Protein AF-A0A438I2G0-F1 (afdb_monomer)

Solvent-accessible surface area (backbone atoms only — not comparable to full-atom values): 6816 Å² t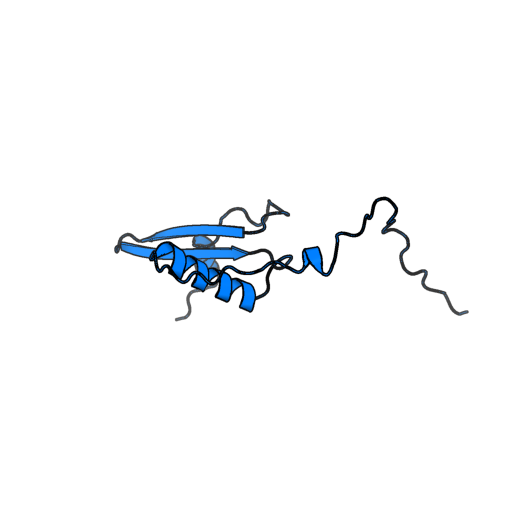otal; per-residue (Å²): 136,80,84,59,79,72,71,57,54,81,48,43,60,91,68,62,90,85,41,97,78,63,60,68,46,76,28,84,44,76,45,97,88,71,50,75,50,77,26,78,48,66,32,70,92,83,40,53,75,67,54,54,52,51,48,54,53,40,50,51,39,54,74,70,67,47,86,82,66,72,72,84,78,82,55,57,58,79,78,52,60,87,76,87,58,94,82,67,66,88,79,76,62,83,78,81,78,81,82,127

Secondary structure (DSSP, 8-state):
-PPPGGGTGGGS-TTSSS-TT-SEEEEEEE-TTS-EEEEEEE-TTT--HHHHHHHHHHHHHHHTT-S-------THHHHSPPP--TT--TT---------

Mean predicted aligned error: 14.85 Å

Organism: Vitis vinifera (NCBI:txid29760)

Radius of gyration: 20.83 Å; Cα contacts (8 Å, |Δi|>4): 68; chains: 1; bounding box: 66×34×50 Å

Sequence (100 aa):
MQPGPMQLRQFFPYALDDIVDIILAIQVNIFKCGGIAIGVCISHKVAHALSVVMFANGWAIVACRDTDVLCPRFGLAKLFPPINLSGFNPSTGITKEKIN

InterPro 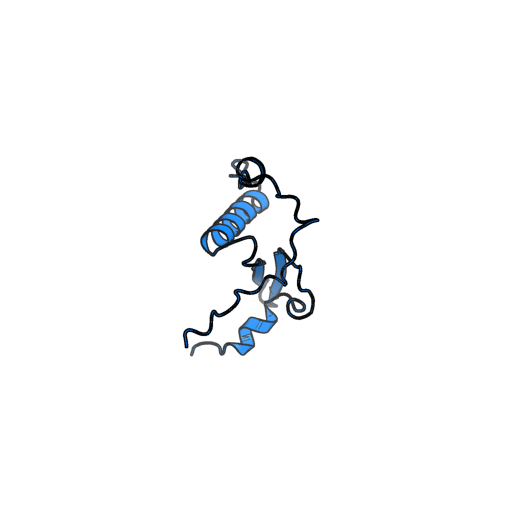domains:
  IPR023213 Chloramphenicol acetyltransferase-like domain superfamily [G3DSA:3.30.559.10] (2-86)

Foldseek 3Di:
DDPDPVVCCVQEDVPPVPDVDDQKDWDWDADPVRDIDIHIDGDPVVDDPVRVVLVVVLVVCVVVVPPPRPDDDPCVCVVPPDDDCPPPDPPPDPPPDPDD

Nearest PDB structures (foldseek):
  5ezv-assembly2_D  TM=3.447E-01  e=2.868E+00  Homo sapiens
  2wbl-assembly1_B  TM=4.077E-01  e=9.508E+00  Arabidopsis thaliana
  2wbl-assembly1_A  TM=2.563E-01  e=7.786E+00  Arabidopsis thaliana

Structure (mmCIF, N/CA/C/O backbone):
data_AF-A0A438I2G0-F1
#
_entry.id   AF-A0A438I2G0-F1
#
loop_
_atom_site.group_PDB
_atom_site.id
_atom_site.type_symbol
_atom_site.lab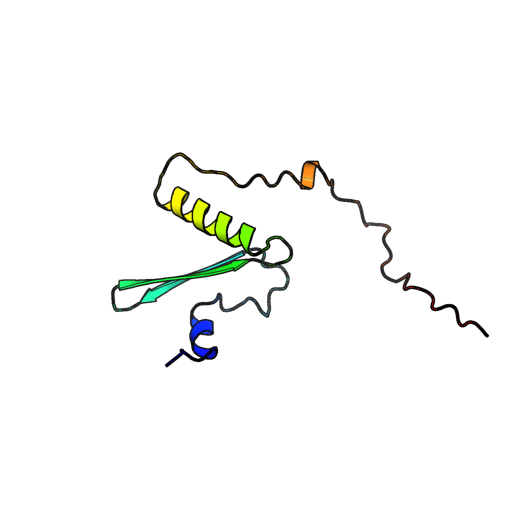el_atom_id
_atom_site.label_alt_id
_atom_site.label_comp_id
_atom_site.label_asym_id
_atom_site.label_entity_id
_atom_site.label_seq_id
_atom_site.pdbx_PDB_ins_code
_atom_site.Cartn_x
_atom_site.Cartn_y
_atom_site.Cartn_z
_atom_site.occupancy
_atom_site.B_iso_or_equiv
_atom_site.auth_seq_id
_atom_site.auth_comp_id
_atom_site.auth_asym_id
_atom_site.auth_atom_id
_atom_site.pdbx_PDB_model_num
ATOM 1 N N . MET A 1 1 ? 5.583 4.069 23.551 1.00 39.62 1 MET A N 1
ATOM 2 C CA . MET A 1 1 ? 5.623 2.639 23.171 1.00 39.62 1 MET A CA 1
ATOM 3 C C . MET A 1 1 ? 5.509 2.549 21.658 1.00 39.62 1 MET A C 1
ATOM 5 O O . MET A 1 1 ? 4.471 2.918 21.130 1.00 39.62 1 MET A O 1
ATOM 9 N N . GLN A 1 2 ? 6.573 2.141 20.962 1.00 45.34 2 GLN A N 1
ATOM 10 C CA . GLN A 1 2 ? 6.491 1.807 19.535 1.00 45.34 2 GLN A CA 1
ATOM 11 C C . GLN A 1 2 ? 5.888 0.403 19.390 1.00 45.34 2 GLN A C 1
ATOM 13 O O . GLN A 1 2 ? 6.318 -0.500 20.112 1.00 45.34 2 GLN A O 1
ATOM 18 N N . PRO A 1 3 ? 4.916 0.189 18.492 1.00 55.41 3 PRO A N 1
ATOM 19 C CA . PRO A 1 3 ? 4.444 -1.153 18.189 1.00 55.41 3 PRO A CA 1
ATOM 20 C C . PRO A 1 3 ? 5.588 -1.968 17.573 1.00 55.41 3 PRO A C 1
ATOM 22 O O . PRO A 1 3 ? 6.304 -1.492 16.693 1.00 55.41 3 PRO A O 1
ATOM 25 N N . GLY A 1 4 ? 5.787 -3.191 18.071 1.00 61.81 4 GLY A N 1
ATOM 26 C CA . GLY A 1 4 ? 6.826 -4.087 17.570 1.00 61.81 4 GLY A CA 1
ATOM 27 C C . GLY A 1 4 ? 6.580 -4.482 16.104 1.00 61.81 4 GLY A C 1
ATOM 28 O O . GLY A 1 4 ? 5.424 -4.584 15.686 1.00 61.81 4 GLY A O 1
ATOM 29 N N . PRO A 1 5 ? 7.638 -4.766 15.322 1.00 61.88 5 PRO A N 1
ATOM 30 C CA . PRO A 1 5 ? 7.557 -5.010 13.874 1.00 61.88 5 PRO A CA 1
ATOM 31 C C . PRO A 1 5 ? 6.633 -6.176 13.483 1.00 61.88 5 PRO A C 1
ATOM 33 O O . PRO A 1 5 ? 6.131 -6.235 12.363 1.00 61.88 5 PRO A O 1
ATOM 36 N N . MET A 1 6 ? 6.351 -7.088 14.415 1.00 58.97 6 MET A N 1
ATOM 37 C CA . MET A 1 6 ? 5.457 -8.226 14.202 1.00 58.97 6 MET A CA 1
ATOM 38 C C . MET A 1 6 ? 3.983 -7.818 14.045 1.00 58.97 6 MET A C 1
ATOM 40 O O . MET A 1 6 ? 3.241 -8.497 13.342 1.00 58.97 6 MET A O 1
ATOM 44 N N . GLN A 1 7 ? 3.561 -6.688 14.624 1.00 63.75 7 GLN A N 1
ATOM 45 C CA . GLN A 1 7 ? 2.174 -6.222 14.518 1.00 63.75 7 GLN A CA 1
ATOM 46 C C . GLN A 1 7 ? 1.826 -5.639 13.147 1.00 63.75 7 GLN A C 1
ATOM 48 O O . GLN A 1 7 ? 0.650 -5.549 12.810 1.00 63.75 7 GLN A O 1
ATOM 53 N N . LEU A 1 8 ? 2.820 -5.251 12.344 1.00 65.75 8 LEU A N 1
ATOM 54 C CA . LEU A 1 8 ? 2.573 -4.692 11.015 1.00 65.75 8 LEU A CA 1
ATOM 55 C C . LEU A 1 8 ? 2.280 -5.788 9.978 1.00 65.75 8 LEU A C 1
ATOM 57 O O . LEU A 1 8 ? 1.569 -5.538 9.010 1.00 65.75 8 LEU A O 1
ATOM 61 N N . ARG A 1 9 ? 2.756 -7.021 10.212 1.00 67.94 9 ARG A N 1
ATOM 62 C CA . ARG A 1 9 ? 2.567 -8.157 9.291 1.00 67.94 9 ARG A CA 1
ATOM 63 C C . ARG A 1 9 ? 1.109 -8.469 8.991 1.00 67.94 9 ARG A C 1
ATOM 65 O O . ARG A 1 9 ? 0.803 -8.833 7.867 1.00 67.94 9 ARG A O 1
ATOM 72 N N . GLN A 1 10 ? 0.216 -8.279 9.958 1.00 74.81 10 GLN A N 1
ATOM 73 C CA . GLN A 1 10 ? -1.214 -8.537 9.764 1.00 74.81 10 GLN A CA 1
ATOM 74 C C . GLN A 1 10 ? -1.856 -7.629 8.704 1.00 74.81 10 GLN A C 1
ATOM 76 O O . GLN A 1 10 ? -2.922 -7.951 8.190 1.00 74.81 10 GLN A O 1
ATOM 81 N N . PHE A 1 11 ? -1.219 -6.498 8.385 1.00 73.88 11 PHE A N 1
ATOM 82 C CA . PHE A 1 11 ? -1.720 -5.524 7.421 1.00 73.88 11 PHE A CA 1
ATOM 83 C C . PHE A 1 11 ? -1.092 -5.668 6.033 1.00 73.88 11 PHE A C 1
ATOM 85 O O . PHE A 1 11 ? -1.512 -4.960 5.118 1.00 73.88 11 PHE A O 1
ATOM 92 N N . PHE A 1 12 ? -0.110 -6.559 5.867 1.00 73.56 12 PHE A N 1
ATOM 93 C CA . PHE A 1 12 ? 0.500 -6.838 4.574 1.00 73.56 12 PHE A CA 1
ATOM 94 C C . PHE A 1 12 ? -0.171 -8.032 3.891 1.00 73.56 12 PHE A C 1
ATOM 96 O O . PHE A 1 12 ? -0.510 -8.995 4.583 1.00 73.56 12 PHE A O 1
ATOM 103 N N . PRO A 1 13 ? -0.286 -8.007 2.547 1.00 72.44 13 PRO A N 1
ATOM 104 C CA . PRO A 1 13 ? -0.748 -9.144 1.762 1.00 72.44 13 PRO A CA 1
ATOM 105 C C . PRO A 1 13 ? 0.006 -10.416 2.162 1.00 72.44 13 PRO A C 1
ATOM 107 O O . PRO A 1 13 ? 1.228 -10.484 2.054 1.00 72.44 13 PRO A O 1
ATOM 110 N N . TYR A 1 14 ? -0.737 -11.415 2.635 1.00 59.78 14 TYR A N 1
ATOM 111 C CA . TYR A 1 14 ? -0.211 -12.616 3.297 1.00 59.78 14 TYR A CA 1
ATOM 112 C C . TYR A 1 14 ? 0.736 -13.478 2.433 1.00 59.78 14 TYR A C 1
ATOM 114 O O . TYR A 1 14 ? 1.487 -14.278 2.976 1.00 59.78 14 TYR A O 1
ATOM 122 N N . ALA A 1 15 ? 0.737 -13.321 1.106 1.00 59.62 15 ALA A N 1
ATOM 123 C CA . ALA A 1 15 ? 1.378 -14.257 0.176 1.00 59.62 15 ALA A CA 1
ATOM 124 C C . ALA A 1 15 ? 2.418 -13.601 -0.752 1.00 59.62 15 ALA A C 1
ATOM 126 O O . ALA A 1 15 ? 2.376 -13.795 -1.964 1.00 59.62 15 ALA A O 1
ATOM 127 N N . LEU A 1 16 ? 3.337 -12.796 -0.211 1.00 61.00 16 LEU A N 1
ATOM 128 C CA . LEU A 1 16 ? 4.441 -12.242 -1.013 1.00 61.00 16 LEU A CA 1
ATOM 129 C C . LEU A 1 16 ? 5.689 -13.134 -1.038 1.00 61.00 16 LEU A C 1
ATOM 131 O O . LEU A 1 16 ? 6.465 -13.036 -1.983 1.00 61.00 16 LEU A O 1
ATOM 135 N N . ASP A 1 17 ? 5.868 -14.003 -0.040 1.00 58.78 17 ASP A N 1
ATOM 136 C CA . ASP A 1 17 ? 7.068 -14.844 0.072 1.00 58.78 17 ASP A CA 1
ATOM 137 C C . ASP A 1 17 ? 7.060 -16.032 -0.917 1.00 58.78 17 ASP A C 1
ATOM 139 O O . ASP A 1 17 ? 8.122 -16.444 -1.379 1.00 58.78 17 ASP A O 1
ATOM 143 N N . ASP A 1 18 ? 5.879 -16.524 -1.318 1.00 58.53 18 ASP A N 1
ATOM 144 C CA . ASP A 1 18 ? 5.733 -17.686 -2.216 1.00 58.53 18 ASP A CA 1
ATOM 145 C C . ASP A 1 18 ? 5.502 -17.319 -3.696 1.00 58.53 18 ASP A C 1
ATOM 147 O O . ASP A 1 18 ? 5.461 -18.199 -4.559 1.00 58.53 18 ASP A O 1
ATOM 151 N N . ILE A 1 19 ? 5.345 -16.029 -4.029 1.00 59.25 19 ILE A N 1
ATOM 152 C CA . ILE A 1 19 ? 5.003 -15.586 -5.390 1.00 59.25 19 ILE A CA 1
ATOM 153 C C . ILE A 1 19 ? 6.031 -14.561 -5.881 1.00 59.25 19 ILE A C 1
ATOM 155 O O . ILE A 1 19 ? 5.915 -13.355 -5.672 1.00 59.25 19 ILE A O 1
ATOM 159 N N . VAL A 1 20 ? 7.038 -15.067 -6.593 1.00 60.44 20 VAL A N 1
ATOM 160 C CA . VAL A 1 20 ? 8.250 -14.339 -7.024 1.00 60.44 20 VAL A CA 1
ATOM 161 C C . VAL A 1 20 ? 7.974 -13.200 -8.035 1.00 60.44 20 VAL A C 1
ATOM 163 O O . VAL A 1 20 ? 8.840 -12.349 -8.283 1.00 60.44 20 VAL A O 1
ATOM 166 N N . ASP A 1 21 ? 6.750 -13.140 -8.574 1.00 73.12 21 ASP A N 1
ATOM 167 C CA . ASP A 1 21 ? 6.358 -12.262 -9.687 1.00 73.12 21 ASP A CA 1
ATOM 168 C C . ASP A 1 21 ? 5.156 -11.342 -9.404 1.00 73.12 21 ASP A C 1
ATOM 170 O O . ASP A 1 21 ? 4.585 -10.754 -10.326 1.00 73.12 21 ASP A O 1
ATOM 174 N N . ILE A 1 22 ? 4.775 -11.136 -8.139 1.00 79.75 22 ILE A N 1
ATOM 175 C CA . ILE A 1 22 ? 3.762 -10.117 -7.814 1.00 79.75 22 ILE A CA 1
ATOM 176 C C . ILE A 1 22 ? 4.348 -8.718 -8.011 1.00 79.75 22 ILE A C 1
ATOM 178 O O . ILE A 1 22 ? 5.283 -8.304 -7.327 1.00 79.75 22 ILE A O 1
ATOM 182 N N . ILE A 1 23 ? 3.752 -7.959 -8.931 1.00 85.31 23 ILE A N 1
ATOM 183 C CA . ILE A 1 23 ? 4.117 -6.563 -9.201 1.00 85.31 23 ILE A CA 1
ATOM 184 C C . ILE A 1 23 ? 3.473 -5.613 -8.178 1.00 85.31 23 ILE A C 1
ATOM 186 O O . ILE A 1 23 ? 4.130 -4.683 -7.712 1.00 85.31 23 ILE A O 1
ATOM 190 N N . LEU A 1 24 ? 2.210 -5.854 -7.816 1.00 87.06 24 LEU A N 1
ATOM 191 C CA . LEU A 1 24 ? 1.418 -5.053 -6.880 1.00 87.06 24 LEU A CA 1
ATOM 192 C C . LEU A 1 24 ? 0.453 -5.967 -6.111 1.00 87.06 24 LEU A C 1
ATOM 194 O O . LEU A 1 24 ? -0.255 -6.765 -6.720 1.00 87.06 24 LEU A O 1
ATOM 198 N N . ALA A 1 25 ? 0.377 -5.797 -4.795 1.00 87.88 25 ALA A N 1
ATOM 199 C CA . ALA A 1 25 ? -0.640 -6.390 -3.937 1.00 87.88 25 ALA A CA 1
ATOM 200 C C . ALA A 1 25 ? -1.223 -5.334 -2.989 1.00 87.88 25 ALA A C 1
ATOM 202 O O . ALA A 1 25 ? -0.503 -4.476 -2.473 1.00 87.88 25 ALA A O 1
ATOM 203 N N . ILE A 1 26 ? -2.536 -5.405 -2.768 1.00 90.38 26 ILE A N 1
ATOM 204 C CA . ILE A 1 26 ? -3.296 -4.466 -1.938 1.00 90.38 26 ILE A CA 1
ATOM 205 C C . ILE A 1 26 ? -4.102 -5.268 -0.918 1.00 90.38 26 ILE A C 1
ATOM 207 O O . ILE A 1 26 ? -4.760 -6.242 -1.280 1.00 90.38 26 ILE A O 1
ATOM 211 N N . GLN A 1 27 ? -4.086 -4.840 0.341 1.00 90.62 27 GLN A N 1
ATOM 212 C CA . GLN A 1 27 ? -4.922 -5.398 1.400 1.00 90.62 27 GLN A CA 1
ATOM 213 C C . GLN A 1 27 ? -5.710 -4.291 2.092 1.00 90.62 27 GLN A C 1
ATOM 215 O O . GLN A 1 27 ? -5.135 -3.309 2.556 1.00 90.62 27 GLN A O 1
ATOM 220 N N . VAL A 1 28 ? -7.026 -4.468 2.201 1.00 91.62 28 VAL A N 1
ATOM 221 C CA . VAL A 1 28 ? -7.914 -3.550 2.924 1.00 91.62 28 VAL A CA 1
ATOM 222 C C . VAL A 1 28 ? -8.313 -4.195 4.245 1.00 91.62 28 VAL A C 1
ATOM 224 O O . VAL A 1 28 ? -8.889 -5.279 4.263 1.00 91.62 28 VAL A O 1
ATOM 227 N N . ASN A 1 29 ? -8.011 -3.524 5.351 1.00 89.75 29 ASN A N 1
ATOM 228 C CA . ASN A 1 29 ? -8.299 -3.989 6.702 1.00 89.75 29 ASN A CA 1
ATOM 229 C C . ASN A 1 29 ? -9.291 -3.032 7.356 1.00 89.75 29 ASN A C 1
ATOM 231 O O . ASN A 1 29 ? -8.979 -1.858 7.545 1.00 89.75 29 ASN A O 1
ATOM 235 N N . ILE A 1 30 ? -10.474 -3.533 7.704 1.00 92.81 30 ILE A N 1
ATOM 236 C CA . ILE A 1 30 ? -11.532 -2.752 8.351 1.00 92.81 30 ILE A CA 1
ATOM 237 C C . ILE A 1 30 ? -11.573 -3.142 9.827 1.00 92.81 30 ILE A C 1
ATOM 239 O O . ILE A 1 30 ? -11.768 -4.308 10.173 1.00 92.81 30 ILE A O 1
ATOM 243 N N . PHE A 1 31 ? -11.374 -2.171 10.709 1.00 89.44 31 PHE A N 1
ATOM 244 C CA . PHE A 1 31 ? -11.394 -2.384 12.150 1.00 89.44 31 PHE A CA 1
ATOM 245 C C . PHE A 1 31 ? -12.820 -2.326 12.695 1.00 89.44 31 PHE A C 1
ATOM 247 O O . PHE A 1 31 ? -13.686 -1.644 12.155 1.00 89.44 31 PHE A O 1
ATOM 254 N N . LYS A 1 32 ? -13.055 -2.973 13.843 1.00 91.06 32 LYS A N 1
ATOM 255 C CA . LYS A 1 32 ? -14.361 -2.945 14.531 1.00 91.06 32 LYS A CA 1
ATOM 256 C C . LYS A 1 32 ? -14.833 -1.530 14.895 1.00 91.06 32 LYS A C 1
ATOM 258 O O . LYS A 1 32 ? -16.029 -1.308 15.011 1.00 91.06 32 LYS A O 1
ATOM 263 N N . CYS A 1 33 ? -13.909 -0.581 15.061 1.00 92.44 33 CYS A N 1
ATOM 264 C CA . CYS A 1 33 ? -14.220 0.833 15.284 1.00 92.44 33 CYS A CA 1
ATOM 265 C C . CYS A 1 33 ? -14.608 1.599 14.003 1.00 92.44 33 CYS A C 1
ATOM 267 O O . CYS A 1 33 ? -14.825 2.803 14.066 1.00 92.44 33 CYS A O 1
ATOM 269 N N . GLY A 1 34 ? -14.647 0.935 12.845 1.00 92.00 34 GLY A N 1
ATOM 270 C CA . GLY A 1 34 ? -14.923 1.546 11.544 1.00 92.00 34 GLY A CA 1
ATOM 271 C C . GLY A 1 34 ? -13.703 2.167 10.857 1.00 92.00 34 GLY A C 1
ATOM 272 O O . GLY A 1 34 ? -13.807 2.575 9.705 1.00 92.00 34 GLY A O 1
ATOM 273 N N . GLY A 1 35 ? -12.541 2.219 11.518 1.00 91.69 35 GLY A N 1
ATOM 274 C CA . GLY A 1 35 ? -11.292 2.647 10.882 1.00 91.69 35 GLY A CA 1
ATOM 275 C C . GLY A 1 35 ? -10.861 1.698 9.758 1.00 91.69 35 GLY A C 1
ATOM 276 O O . GLY A 1 35 ? -11.173 0.507 9.795 1.00 91.69 35 GLY A O 1
ATOM 277 N N . ILE A 1 36 ? -10.100 2.208 8.787 1.00 92.44 36 ILE A N 1
ATOM 278 C CA . ILE A 1 36 ? -9.581 1.423 7.657 1.00 92.44 36 ILE A CA 1
ATOM 279 C C . ILE A 1 36 ? -8.061 1.588 7.580 1.00 92.44 36 ILE A C 1
ATOM 281 O O . ILE A 1 36 ? -7.556 2.708 7.609 1.00 92.44 36 ILE A O 1
ATOM 285 N N . ALA A 1 37 ? -7.335 0.477 7.453 1.00 91.69 37 ALA A N 1
ATOM 286 C CA . ALA A 1 37 ? -5.921 0.455 7.091 1.00 91.69 37 ALA A CA 1
ATOM 287 C C . ALA A 1 37 ? -5.739 -0.244 5.744 1.00 91.69 37 ALA A C 1
ATOM 289 O O . ALA A 1 37 ? -6.216 -1.362 5.541 1.00 91.69 37 ALA A O 1
ATOM 290 N N . ILE A 1 38 ? -5.015 0.404 4.835 1.00 91.12 38 ILE A N 1
ATOM 291 C CA . ILE A 1 38 ? -4.728 -0.133 3.507 1.00 91.12 38 ILE A CA 1
ATOM 292 C C . ILE A 1 38 ? -3.235 -0.445 3.426 1.00 91.12 38 ILE A C 1
ATOM 294 O O . ILE A 1 38 ? -2.403 0.453 3.531 1.00 91.12 38 ILE A O 1
ATOM 298 N N . GLY A 1 39 ? -2.902 -1.721 3.256 1.00 90.88 39 GLY A N 1
ATOM 299 C CA . GLY A 1 39 ? -1.547 -2.183 2.979 1.00 90.88 39 GLY A CA 1
ATOM 300 C C . GLY A 1 39 ? -1.299 -2.220 1.476 1.00 90.88 39 GLY A C 1
ATOM 301 O O . GLY A 1 39 ? -2.096 -2.796 0.736 1.00 90.88 39 GLY A O 1
ATOM 302 N N . VAL A 1 40 ? -0.198 -1.620 1.026 1.00 88.19 40 VAL A N 1
ATOM 303 C CA . VAL A 1 40 ? 0.222 -1.612 -0.381 1.00 88.19 40 VAL A CA 1
ATOM 304 C C . VAL A 1 40 ? 1.634 -2.173 -0.473 1.00 88.19 40 VAL A C 1
ATOM 306 O O . VAL A 1 40 ? 2.554 -1.660 0.163 1.00 88.19 40 VAL A O 1
ATOM 309 N N . CYS A 1 41 ? 1.807 -3.208 -1.2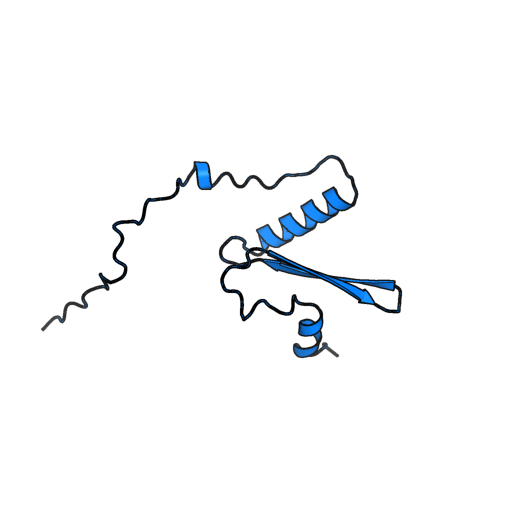87 1.00 87.12 41 CYS A N 1
ATOM 310 C CA . CYS A 1 41 ? 3.101 -3.810 -1.575 1.00 87.12 41 CYS A CA 1
ATOM 311 C C . CYS A 1 41 ? 3.357 -3.758 -3.073 1.00 87.12 41 CYS A C 1
ATOM 313 O O . CYS A 1 41 ? 2.587 -4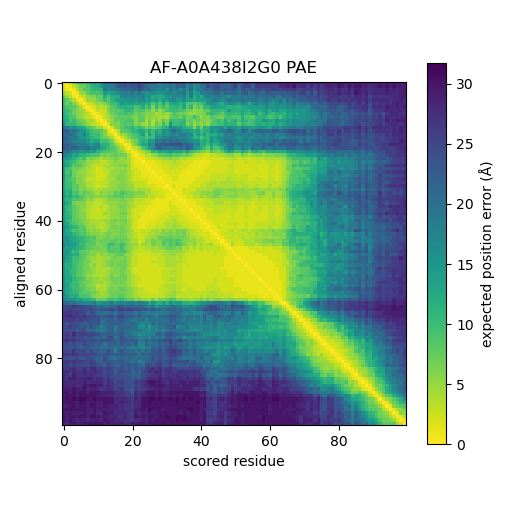.314 -3.851 1.00 87.12 41 CYS A O 1
ATOM 315 N N . ILE A 1 42 ? 4.436 -3.089 -3.475 1.00 87.00 42 ILE A N 1
ATOM 316 C CA . ILE A 1 42 ? 4.837 -2.958 -4.876 1.00 87.00 42 ILE A CA 1
ATOM 317 C C . ILE A 1 42 ? 6.254 -3.499 -5.018 1.00 87.00 42 ILE A C 1
ATOM 319 O O . ILE A 1 42 ? 7.128 -3.192 -4.205 1.00 87.00 42 ILE A O 1
ATOM 323 N N . SER A 1 43 ? 6.482 -4.302 -6.054 1.00 85.38 43 SER A N 1
ATOM 324 C CA . SER A 1 43 ? 7.801 -4.847 -6.344 1.00 85.38 43 SER A CA 1
ATOM 325 C C . SER A 1 43 ? 8.796 -3.733 -6.656 1.00 85.38 43 SER A C 1
ATOM 327 O O . SER A 1 43 ? 8.586 -2.922 -7.563 1.00 85.38 43 SER A O 1
ATOM 329 N N . HIS A 1 44 ? 9.943 -3.757 -5.975 1.00 80.62 44 HIS A N 1
ATOM 330 C CA . HIS A 1 44 ? 11.032 -2.819 -6.249 1.00 80.62 44 HIS A CA 1
ATOM 331 C C . HIS A 1 44 ? 11.622 -2.996 -7.668 1.00 80.62 44 HIS A C 1
ATOM 333 O O . HIS A 1 44 ? 12.336 -2.124 -8.161 1.00 80.62 44 HIS A O 1
ATOM 339 N N . LYS A 1 45 ? 11.296 -4.103 -8.363 1.00 82.88 45 LYS A N 1
ATOM 340 C CA . LYS A 1 45 ? 11.645 -4.319 -9.778 1.00 82.88 45 LYS A CA 1
ATOM 341 C C . LYS A 1 45 ? 11.046 -3.239 -10.693 1.00 82.88 45 LYS A C 1
ATOM 343 O O . LYS A 1 45 ? 11.641 -2.929 -11.718 1.00 82.88 45 LYS A O 1
ATOM 348 N N . VAL A 1 46 ? 9.879 -2.683 -10.341 1.00 80.62 46 VAL A N 1
ATOM 349 C CA . VAL A 1 46 ? 9.122 -1.753 -11.203 1.00 80.62 46 VAL A CA 1
ATOM 350 C C . VAL A 1 46 ? 8.919 -0.362 -10.603 1.00 80.62 46 VAL A C 1
ATOM 352 O O . VAL A 1 46 ? 8.501 0.552 -11.310 1.00 80.62 46 VAL A O 1
ATOM 355 N N . ALA A 1 47 ? 9.179 -0.190 -9.307 1.00 81.81 47 ALA A N 1
ATOM 356 C CA . ALA A 1 47 ? 8.872 1.036 -8.584 1.00 81.81 47 ALA A CA 1
ATOM 357 C C . ALA A 1 47 ? 9.889 1.303 -7.476 1.00 81.81 47 ALA A C 1
ATOM 359 O O . ALA A 1 47 ? 10.353 0.394 -6.798 1.00 81.81 47 ALA A O 1
ATOM 360 N N . HIS A 1 48 ? 10.189 2.575 -7.256 1.00 85.56 48 HIS A N 1
ATOM 361 C CA . HIS A 1 48 ? 10.926 3.070 -6.093 1.00 85.56 48 HIS A CA 1
ATOM 362 C C . HIS A 1 48 ? 9.976 3.882 -5.198 1.00 85.56 48 HIS A C 1
ATOM 364 O O . HIS A 1 48 ? 8.812 4.089 -5.546 1.00 85.56 48 HIS A O 1
ATOM 370 N N . ALA A 1 49 ? 10.450 4.356 -4.042 1.00 85.50 49 ALA A N 1
ATOM 371 C CA . ALA A 1 49 ? 9.611 5.025 -3.040 1.00 85.50 49 ALA A CA 1
ATOM 372 C C . ALA A 1 49 ? 8.741 6.162 -3.616 1.00 85.50 49 ALA A C 1
ATOM 374 O O . ALA A 1 49 ? 7.549 6.232 -3.324 1.00 85.50 49 ALA A O 1
ATOM 375 N N . LEU A 1 50 ? 9.300 7.005 -4.493 1.00 87.25 50 LEU A N 1
ATOM 376 C CA . LEU A 1 50 ? 8.540 8.080 -5.140 1.00 87.25 50 LEU A CA 1
ATOM 377 C C . LEU A 1 50 ? 7.408 7.542 -6.030 1.00 87.25 50 LEU A C 1
ATOM 379 O O . LEU A 1 50 ? 6.298 8.065 -5.986 1.00 87.25 50 LEU A O 1
ATOM 383 N N . SER A 1 51 ? 7.654 6.475 -6.796 1.00 88.38 51 SER A N 1
ATOM 384 C CA . SER A 1 51 ? 6.631 5.832 -7.630 1.00 88.38 51 SER A CA 1
ATOM 385 C C . SER A 1 51 ? 5.477 5.285 -6.786 1.00 88.38 51 SER A C 1
ATOM 387 O O . SER A 1 51 ? 4.322 5.402 -7.186 1.00 88.38 51 SER A O 1
ATOM 389 N N . VAL A 1 52 ? 5.775 4.732 -5.603 1.00 89.06 52 VAL A N 1
ATOM 390 C CA . VAL A 1 52 ? 4.763 4.244 -4.650 1.00 89.06 52 VAL A CA 1
ATOM 391 C C . VAL A 1 52 ? 3.903 5.398 -4.124 1.00 89.06 52 VAL A C 1
ATOM 393 O O . VAL A 1 52 ? 2.680 5.280 -4.090 1.00 89.06 52 VAL A O 1
ATOM 396 N N . VAL A 1 53 ? 4.515 6.536 -3.776 1.00 89.50 53 VAL A N 1
ATOM 397 C CA . VAL A 1 53 ? 3.786 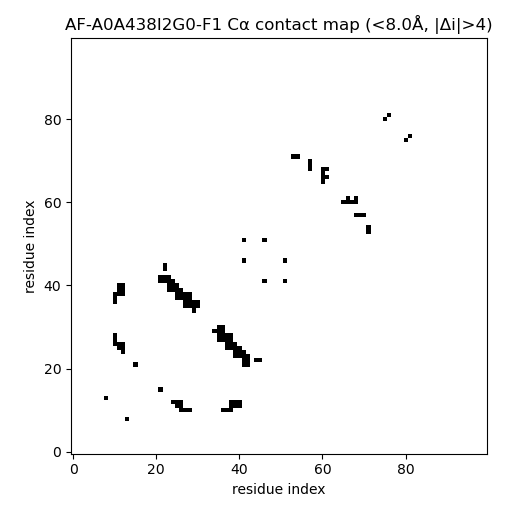7.741 -3.333 1.00 89.50 53 VAL A CA 1
ATOM 398 C C . VAL A 1 53 ? 2.899 8.295 -4.449 1.00 89.50 53 VAL A C 1
ATOM 400 O O . VAL A 1 53 ? 1.728 8.590 -4.220 1.00 89.50 53 VAL A O 1
ATOM 403 N N . MET A 1 54 ? 3.422 8.394 -5.674 1.00 90.19 54 MET A N 1
ATOM 404 C CA . MET A 1 54 ? 2.643 8.848 -6.830 1.00 90.19 54 MET A CA 1
ATOM 405 C C . MET A 1 54 ? 1.467 7.916 -7.129 1.00 90.19 54 MET A C 1
ATOM 407 O O . MET A 1 54 ? 0.371 8.395 -7.411 1.00 90.19 54 MET A O 1
ATOM 411 N N . PHE A 1 55 ? 1.675 6.601 -7.030 1.00 89.62 55 PHE A N 1
ATOM 412 C CA . PHE A 1 55 ? 0.608 5.615 -7.168 1.0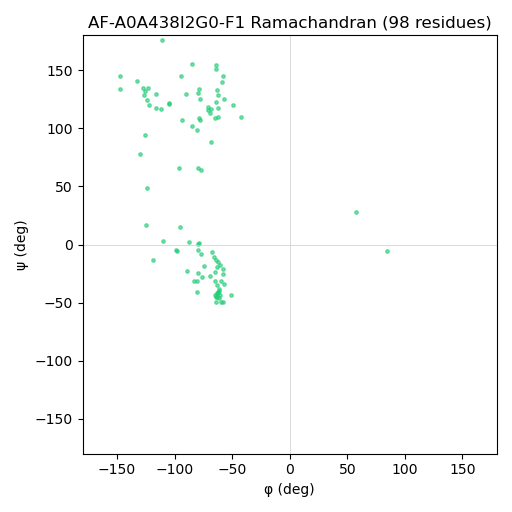0 89.62 55 PHE A CA 1
ATOM 413 C C . PHE A 1 55 ? -0.488 5.825 -6.118 1.00 89.62 55 PHE A C 1
ATOM 415 O O . PHE A 1 55 ? -1.657 5.902 -6.484 1.00 89.62 55 PHE A O 1
ATOM 422 N N . ALA A 1 56 ? -0.128 5.971 -4.839 1.00 91.12 56 ALA A N 1
ATOM 423 C CA . ALA A 1 56 ? -1.098 6.182 -3.765 1.00 91.12 56 ALA A CA 1
ATOM 424 C C . ALA A 1 56 ? -1.914 7.472 -3.962 1.00 91.12 56 ALA A C 1
ATOM 426 O O . ALA A 1 56 ? -3.137 7.448 -3.829 1.00 91.12 56 ALA A O 1
ATOM 427 N N . ASN A 1 57 ? -1.260 8.572 -4.350 1.00 89.19 57 ASN A N 1
ATOM 428 C CA . ASN A 1 57 ? -1.936 9.840 -4.635 1.00 89.19 57 ASN A CA 1
ATOM 429 C C . ASN A 1 57 ? -2.888 9.727 -5.831 1.00 89.19 57 ASN A C 1
ATOM 431 O O . ASN A 1 57 ? -4.051 10.108 -5.729 1.00 89.19 57 ASN A O 1
ATOM 435 N N . GLY A 1 58 ? -2.419 9.171 -6.952 1.00 88.31 58 GLY A N 1
ATOM 436 C CA . GLY A 1 58 ? -3.252 8.973 -8.138 1.00 88.31 58 GLY A CA 1
ATOM 437 C C . GLY A 1 58 ? -4.436 8.048 -7.860 1.00 88.31 58 GLY A C 1
ATOM 438 O O . GLY A 1 58 ? -5.556 8.327 -8.282 1.00 88.31 58 GLY A O 1
ATOM 439 N N . TRP A 1 59 ? -4.216 6.981 -7.090 1.00 90.88 59 TRP A N 1
ATOM 440 C CA . TRP A 1 59 ? -5.275 6.066 -6.681 1.00 90.88 59 TRP A CA 1
ATOM 441 C C . TRP A 1 59 ? -6.333 6.758 -5.815 1.00 90.88 59 TRP A C 1
ATOM 443 O O . TRP A 1 59 ? -7.523 6.562 -6.057 1.00 90.88 59 TRP A O 1
ATOM 453 N N . ALA A 1 60 ? -5.925 7.611 -4.871 1.00 88.94 60 ALA A N 1
ATOM 454 C CA . ALA A 1 60 ? -6.846 8.394 -4.050 1.00 88.94 60 ALA A CA 1
ATOM 455 C C . ALA A 1 60 ? -7.689 9.375 -4.885 1.00 88.94 60 ALA A C 1
ATOM 457 O O . ALA A 1 60 ? -8.903 9.427 -4.713 1.00 88.94 60 ALA A O 1
ATOM 458 N N . ILE A 1 61 ? -7.071 10.097 -5.827 1.00 86.50 61 ILE A N 1
ATOM 459 C CA . ILE A 1 61 ? -7.759 11.020 -6.752 1.00 86.50 61 ILE A CA 1
ATOM 460 C C . ILE A 1 61 ? -8.835 10.272 -7.555 1.00 86.50 61 ILE A C 1
ATOM 462 O O . ILE A 1 61 ? -10.002 10.671 -7.562 1.00 86.50 61 ILE A O 1
ATOM 466 N N . VAL A 1 62 ? -8.469 9.132 -8.155 1.00 86.62 62 VAL A N 1
ATOM 467 C CA . VAL A 1 62 ? -9.397 8.280 -8.919 1.00 86.62 62 VAL A CA 1
ATOM 468 C C . VAL A 1 62 ? -10.529 7.755 -8.034 1.00 86.62 62 VAL A C 1
ATOM 470 O O . VAL A 1 62 ? -11.695 7.803 -8.430 1.00 86.62 62 VAL A O 1
ATOM 473 N N . ALA A 1 63 ? -10.211 7.261 -6.834 1.00 87.00 63 ALA A N 1
ATOM 474 C CA . ALA A 1 63 ? -11.198 6.728 -5.897 1.00 87.00 63 ALA A CA 1
ATOM 475 C C . ALA A 1 63 ? -12.201 7.801 -5.440 1.00 87.00 63 ALA A C 1
ATOM 477 O O . ALA A 1 63 ? -13.387 7.507 -5.281 1.00 87.00 63 ALA A O 1
ATOM 478 N N . CYS A 1 64 ? -11.746 9.046 -5.298 1.00 84.75 64 CYS A N 1
ATOM 479 C CA . CYS A 1 64 ? -12.572 10.200 -4.951 1.00 84.75 64 CYS A CA 1
ATOM 480 C C . CYS A 1 64 ? -13.369 10.782 -6.135 1.00 84.75 64 CYS A C 1
ATOM 482 O O . CYS A 1 64 ? -14.122 11.731 -5.929 1.00 84.75 64 CYS A O 1
ATOM 484 N N . ARG A 1 65 ? -13.261 10.208 -7.346 1.00 71.69 65 ARG A N 1
ATOM 485 C CA . ARG A 1 65 ? -13.885 10.701 -8.594 1.00 71.69 65 ARG A CA 1
ATOM 486 C C . ARG A 1 65 ? -13.487 12.130 -8.972 1.00 71.69 65 ARG A C 1
ATOM 488 O O . ARG A 1 65 ? -14.252 12.820 -9.644 1.00 71.69 65 ARG A O 1
ATOM 495 N N . ASP A 1 66 ? -12.302 12.558 -8.566 1.00 64.12 66 ASP A N 1
ATOM 496 C CA . ASP A 1 66 ? -11.770 13.838 -9.006 1.00 64.12 66 ASP A CA 1
ATOM 497 C C . ASP A 1 66 ? -11.224 13.673 -10.437 1.00 64.12 66 ASP A C 1
ATOM 499 O O . ASP A 1 66 ? -10.488 12.729 -10.737 1.00 64.12 66 ASP A O 1
ATOM 503 N N . THR A 1 67 ? -11.691 14.508 -11.368 1.00 61.88 67 THR A N 1
ATOM 504 C CA . THR A 1 67 ? -11.541 14.280 -12.820 1.00 61.88 67 THR A CA 1
ATOM 505 C C . THR A 1 67 ? -10.145 14.589 -13.355 1.00 61.88 67 THR A C 1
ATOM 507 O O . THR A 1 67 ? -9.860 14.275 -14.510 1.00 61.88 67 THR A O 1
ATOM 510 N N . ASP A 1 68 ? -9.267 15.170 -12.536 1.00 61.97 68 ASP A N 1
ATOM 511 C CA . ASP A 1 68 ? -7.910 15.555 -12.932 1.00 61.97 68 ASP A CA 1
ATOM 512 C C . ASP A 1 68 ? -6.889 14.467 -12.550 1.00 61.97 68 ASP A C 1
ATOM 514 O O . ASP A 1 68 ? -6.043 14.601 -11.663 1.00 61.97 68 ASP A O 1
ATOM 518 N N . VAL A 1 69 ? -7.021 13.304 -13.192 1.00 58.12 69 VAL A N 1
ATOM 519 C CA . VAL A 1 69 ? -6.148 12.152 -12.941 1.00 58.12 69 VAL A CA 1
ATOM 520 C C . VAL A 1 69 ? -4.807 12.364 -13.648 1.00 58.12 69 VAL A C 1
ATOM 522 O O . VAL A 1 69 ? -4.691 12.197 -14.864 1.00 58.12 69 VAL A O 1
ATOM 525 N N . LEU A 1 70 ? -3.751 12.645 -12.881 1.00 62.88 70 LEU A N 1
ATOM 526 C CA . LEU A 1 70 ? -2.373 12.531 -13.363 1.00 62.88 70 LEU A CA 1
ATOM 527 C C . LEU A 1 70 ? -2.031 11.050 -13.590 1.00 62.88 70 LEU A C 1
ATOM 529 O O . LEU A 1 70 ? -1.531 10.359 -12.704 1.00 62.88 70 LEU A O 1
ATOM 533 N N . CYS A 1 71 ? -2.312 10.546 -14.792 1.00 60.56 71 CYS A N 1
ATOM 534 C CA . CYS A 1 71 ? -1.938 9.191 -15.185 1.00 60.56 71 CYS A CA 1
ATOM 535 C C . CYS A 1 71 ? -0.405 9.043 -15.214 1.00 60.56 71 CYS A C 1
ATOM 537 O O . CYS A 1 71 ? 0.259 9.751 -15.983 1.00 60.56 71 CYS A O 1
ATOM 539 N N . PRO A 1 72 ? 0.182 8.101 -14.451 1.00 61.53 72 PRO A N 1
ATOM 540 C CA . PRO A 1 72 ? 1.604 7.813 -14.558 1.00 61.53 72 PRO A CA 1
ATOM 541 C C . PRO A 1 72 ? 1.917 7.307 -15.972 1.00 61.53 72 PRO A C 1
ATOM 543 O O . PRO A 1 72 ? 1.412 6.278 -16.424 1.00 61.53 72 PRO A O 1
ATOM 546 N N . ARG A 1 73 ? 2.745 8.056 -16.705 1.00 64.25 73 ARG A N 1
ATOM 547 C CA . ARG A 1 73 ? 3.188 7.684 -18.052 1.00 64.25 73 ARG A CA 1
ATOM 548 C C . ARG A 1 73 ? 4.395 6.756 -17.972 1.00 64.25 73 ARG A C 1
ATOM 550 O O . ARG A 1 73 ? 5.529 7.207 -17.836 1.00 64.25 73 ARG A O 1
ATOM 557 N N . PHE A 1 74 ? 4.166 5.463 -18.164 1.00 62.53 74 PHE A N 1
ATOM 558 C CA . PHE A 1 74 ? 5.228 4.470 -18.343 1.00 62.53 74 PHE A CA 1
ATOM 559 C C . PHE A 1 74 ? 5.762 4.495 -19.787 1.00 62.53 74 PHE A C 1
ATOM 561 O O . PHE A 1 74 ? 5.581 3.563 -20.564 1.00 62.53 74 PHE A O 1
ATOM 568 N N . GLY A 1 75 ? 6.404 5.600 -20.178 1.00 67.12 75 GLY A N 1
ATOM 569 C CA . GLY A 1 75 ? 6.979 5.783 -21.520 1.00 67.12 75 GLY A CA 1
ATOM 570 C C . GLY A 1 75 ? 8.334 5.098 -21.727 1.00 67.12 75 GLY A C 1
ATOM 571 O O . GLY A 1 75 ? 8.866 5.115 -22.835 1.00 67.12 75 GLY A O 1
ATOM 572 N N . LEU A 1 76 ? 8.902 4.496 -20.680 1.00 67.31 76 LEU A N 1
ATOM 573 C CA . LEU A 1 76 ? 10.251 3.936 -20.724 1.00 67.31 76 LEU A CA 1
ATOM 574 C C . LEU A 1 76 ? 10.377 2.770 -21.702 1.00 67.31 76 LEU A C 1
ATOM 576 O O . LEU A 1 76 ? 11.404 2.676 -22.345 1.00 67.31 76 LEU A O 1
ATOM 580 N N . ALA A 1 77 ? 9.335 1.965 -21.921 1.00 68.75 77 ALA A N 1
ATOM 581 C CA . ALA A 1 77 ? 9.370 0.908 -22.938 1.00 68.75 77 ALA A CA 1
ATOM 582 C C . ALA A 1 77 ? 9.487 1.452 -24.378 1.00 68.75 77 ALA A C 1
ATOM 584 O O . ALA A 1 77 ? 9.964 0.755 -25.269 1.00 68.75 77 ALA A O 1
ATOM 585 N N . LYS A 1 78 ? 9.071 2.707 -24.615 1.00 71.25 78 LYS A N 1
ATOM 586 C CA . LYS A 1 78 ? 9.257 3.396 -25.902 1.00 71.25 78 LYS A CA 1
ATOM 587 C C . LYS A 1 78 ? 10.672 3.967 -26.050 1.00 71.25 78 LYS A C 1
ATOM 589 O O . LYS A 1 78 ? 11.172 4.055 -27.164 1.00 71.25 78 LYS A O 1
ATOM 594 N N . LEU A 1 79 ? 11.292 4.367 -24.939 1.00 76.25 79 LEU A N 1
ATOM 595 C CA . LEU A 1 79 ? 12.664 4.893 -24.887 1.00 76.25 79 LEU A CA 1
ATOM 596 C C . LEU A 1 79 ? 13.717 3.773 -24.837 1.00 76.25 79 LEU A C 1
ATOM 598 O O . LEU A 1 79 ? 14.809 3.925 -25.370 1.00 76.25 79 LEU A O 1
ATOM 602 N N . PHE A 1 80 ? 13.363 2.650 -24.224 1.00 76.06 80 PHE A N 1
ATOM 603 C CA . PHE A 1 80 ? 14.182 1.469 -23.997 1.00 76.06 80 PHE A CA 1
ATOM 604 C C . PHE A 1 80 ? 13.389 0.243 -24.466 1.00 76.06 80 PHE A C 1
ATOM 606 O O . PHE A 1 80 ? 12.762 -0.439 -23.647 1.00 76.06 80 PHE A O 1
ATOM 613 N N . PRO A 1 81 ? 13.333 -0.008 -25.787 1.00 76.38 81 PRO A N 1
ATOM 614 C CA . PRO A 1 81 ? 12.639 -1.170 -26.316 1.00 76.38 81 PRO A CA 1
ATOM 615 C C . PRO A 1 81 ? 13.220 -2.463 -25.718 1.00 76.38 81 PRO A C 1
ATOM 617 O O . PRO A 1 81 ? 14.430 -2.536 -25.482 1.00 76.38 81 PRO A O 1
ATOM 620 N N . PRO A 1 82 ? 12.386 -3.490 -25.469 1.00 71.38 82 PRO A N 1
ATOM 621 C CA . PRO A 1 82 ? 12.853 -4.762 -24.934 1.00 71.38 82 PRO A CA 1
ATOM 622 C C . PRO A 1 82 ? 13.929 -5.363 -25.841 1.00 71.38 82 PRO A C 1
ATOM 624 O O . PRO A 1 82 ? 13.706 -5.555 -27.037 1.00 71.38 82 PRO A O 1
ATOM 627 N N . ILE A 1 83 ? 15.094 -5.669 -25.275 1.00 76.00 83 ILE A N 1
ATOM 628 C CA . ILE A 1 83 ? 16.159 -6.363 -25.998 1.00 76.00 83 ILE A CA 1
ATOM 629 C C . ILE A 1 83 ? 15.811 -7.850 -26.026 1.00 76.00 83 ILE A C 1
ATOM 631 O O . ILE A 1 83 ? 15.496 -8.446 -24.996 1.00 76.00 83 ILE A O 1
ATOM 635 N N . ASN A 1 84 ? 15.864 -8.458 -27.211 1.00 75.88 84 ASN A N 1
ATOM 636 C CA . ASN A 1 84 ? 15.699 -9.897 -27.347 1.00 75.88 84 ASN A CA 1
ATOM 637 C C . ASN A 1 84 ? 16.920 -10.607 -26.731 1.00 75.88 84 ASN A C 1
ATOM 639 O O . ASN A 1 84 ? 18.038 -10.476 -27.225 1.00 75.88 84 ASN A O 1
ATOM 643 N N . LEU A 1 85 ? 16.699 -11.339 -25.637 1.00 74.75 85 LEU A N 1
ATOM 644 C CA . LEU A 1 85 ? 17.739 -12.062 -24.901 1.00 74.75 85 LEU A CA 1
ATOM 645 C C . LEU A 1 85 ? 17.854 -13.541 -25.311 1.00 74.75 85 LEU A C 1
ATOM 647 O O . LEU A 1 85 ? 18.490 -14.310 -24.598 1.00 74.75 85 LEU A O 1
ATOM 651 N N . SER A 1 86 ? 17.285 -13.973 -26.445 1.00 73.81 86 SER A N 1
ATOM 652 C CA . SER A 1 86 ? 17.291 -15.393 -26.845 1.00 73.81 86 SER A CA 1
ATOM 653 C C . SER A 1 86 ? 18.692 -15.972 -27.088 1.00 73.81 86 SER A C 1
ATOM 655 O O . SER A 1 86 ? 18.839 -17.187 -27.158 1.00 73.81 86 SER A O 1
ATOM 657 N N . GLY A 1 87 ? 19.713 -15.119 -27.226 1.00 66.00 87 GLY A N 1
ATOM 658 C CA . GLY A 1 87 ? 21.126 -15.502 -27.317 1.00 66.00 87 GLY A CA 1
ATOM 659 C C . GLY A 1 87 ? 21.969 -15.132 -26.091 1.00 66.00 87 GLY A C 1
ATOM 660 O O . GLY A 1 87 ? 23.182 -15.329 -26.116 1.00 66.00 87 GLY A O 1
ATOM 661 N N . PHE A 1 88 ? 21.372 -14.569 -25.033 1.00 66.62 88 PHE A N 1
ATOM 662 C CA . PHE A 1 88 ? 22.111 -14.171 -23.836 1.00 66.62 88 PHE A CA 1
ATOM 663 C C . PHE A 1 88 ? 22.388 -15.398 -22.967 1.00 66.62 88 PHE A C 1
ATOM 665 O O . PHE A 1 88 ? 21.483 -15.960 -22.353 1.00 66.62 88 PHE A O 1
ATOM 672 N N . ASN A 1 89 ? 23.652 -15.818 -22.920 1.00 70.38 89 ASN A N 1
ATOM 673 C CA . ASN A 1 89 ? 24.100 -16.884 -22.041 1.00 70.38 89 ASN A CA 1
ATOM 674 C C . ASN A 1 89 ? 24.634 -16.274 -20.727 1.00 70.38 89 ASN A C 1
ATOM 676 O O . ASN A 1 89 ? 25.733 -15.721 -20.729 1.00 70.38 89 ASN A O 1
ATOM 680 N N . PRO A 1 90 ? 23.916 -16.381 -19.593 1.00 61.62 90 PRO A N 1
ATOM 681 C CA . PRO A 1 90 ? 24.362 -15.819 -18.315 1.00 61.62 90 PRO A CA 1
ATOM 682 C C . PRO A 1 90 ? 25.609 -16.518 -17.739 1.00 61.62 90 PRO A C 1
ATOM 684 O O . PRO A 1 90 ? 26.145 -16.068 -16.730 1.00 61.62 90 PRO A O 1
ATOM 687 N N . SER A 1 91 ? 26.079 -17.610 -18.360 1.00 61.47 91 SER A N 1
ATOM 688 C CA . SER A 1 91 ? 27.237 -18.386 -17.900 1.00 61.47 91 SER A CA 1
ATOM 689 C C . SER A 1 91 ? 28.598 -17.902 -18.413 1.00 61.47 91 SER A C 1
ATOM 691 O O . SER A 1 91 ? 29.614 -18.466 -18.009 1.00 61.47 91 SER A O 1
ATOM 693 N N . THR A 1 92 ? 28.682 -16.817 -19.193 1.00 56.28 92 THR A N 1
ATOM 694 C CA . THR A 1 92 ? 29.966 -16.114 -19.392 1.00 56.28 92 THR A CA 1
ATOM 695 C C . THR A 1 92 ? 30.277 -15.259 -18.164 1.00 56.28 92 THR A C 1
ATOM 697 O O . THR A 1 92 ? 30.283 -14.030 -18.205 1.00 56.28 92 THR A O 1
ATOM 700 N N . GLY A 1 93 ? 30.476 -15.935 -17.032 1.00 51.69 93 GLY A N 1
ATOM 701 C CA . GLY A 1 93 ? 31.081 -15.353 -15.851 1.00 51.69 93 GLY A CA 1
ATOM 702 C C . GLY A 1 93 ? 32.476 -14.849 -16.199 1.00 51.69 93 GLY A C 1
ATOM 703 O O . GLY A 1 93 ? 33.213 -15.492 -16.944 1.00 51.69 93 GLY A O 1
ATOM 704 N N . ILE A 1 94 ? 32.808 -13.682 -15.657 1.00 60.91 94 ILE A N 1
ATOM 705 C CA . ILE A 1 94 ? 34.133 -13.063 -15.685 1.00 60.91 94 ILE A CA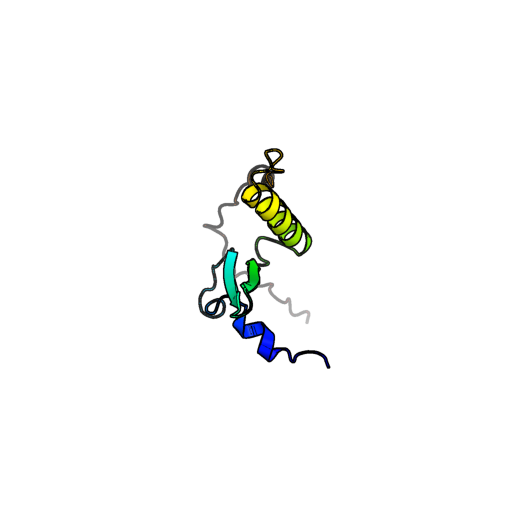 1
ATOM 706 C C . ILE A 1 94 ? 35.193 -14.144 -15.422 1.00 60.91 94 ILE A C 1
ATOM 708 O O . ILE A 1 94 ? 35.301 -14.650 -14.301 1.00 60.91 94 ILE A O 1
ATOM 712 N N . THR A 1 95 ? 35.981 -14.510 -16.434 1.00 53.38 95 THR A N 1
ATOM 713 C CA . THR A 1 95 ? 37.205 -15.282 -16.219 1.00 53.38 95 THR A CA 1
ATOM 714 C C . THR A 1 95 ? 38.133 -14.424 -15.372 1.00 53.38 95 THR A C 1
ATOM 716 O O . THR A 1 95 ? 38.640 -13.406 -15.831 1.00 53.38 95 THR A O 1
ATOM 719 N N . LYS A 1 96 ? 38.337 -14.810 -14.107 1.00 52.06 96 LYS A N 1
ATOM 720 C CA . LYS A 1 96 ? 39.443 -14.278 -13.309 1.00 52.06 96 LYS A CA 1
ATOM 721 C C . LYS A 1 96 ? 40.738 -14.744 -13.957 1.00 52.06 96 LYS A C 1
ATOM 723 O O . LYS A 1 96 ? 41.080 -15.923 -13.895 1.00 52.06 96 LYS A O 1
ATOM 728 N N . GLU A 1 97 ? 41.442 -13.813 -14.574 1.00 55.34 97 GLU A N 1
ATOM 729 C CA . GLU A 1 97 ? 42.773 -14.041 -15.117 1.00 55.34 97 GLU A CA 1
ATOM 730 C C . GLU A 1 97 ? 43.722 -14.193 -13.926 1.00 55.34 97 GLU A C 1
ATOM 732 O O . GLU A 1 97 ? 43.861 -13.292 -13.095 1.00 55.34 97 GLU A O 1
ATOM 737 N N . LYS A 1 98 ? 44.306 -15.382 -13.773 1.00 50.03 98 LYS A N 1
ATOM 738 C CA . LYS A 1 98 ? 45.306 -15.650 -12.743 1.00 50.03 98 LYS A CA 1
ATOM 739 C C . LYS A 1 98 ? 46.630 -15.101 -13.270 1.00 50.03 98 LYS A C 1
ATOM 741 O O . LYS A 1 98 ? 47.269 -15.732 -14.105 1.00 50.03 98 LYS A O 1
ATOM 746 N N . ILE A 1 99 ? 46.989 -13.898 -12.834 1.00 55.34 99 ILE A N 1
ATOM 747 C CA . ILE A 1 99 ? 48.314 -13.327 -13.085 1.00 55.34 99 ILE A CA 1
ATOM 748 C C . ILE A 1 99 ? 49.310 -14.169 -12.273 1.00 55.34 99 ILE A C 1
ATOM 750 O O . ILE A 1 99 ? 49.164 -14.274 -11.053 1.00 55.34 99 ILE A O 1
ATOM 754 N N . ASN A 1 100 ? 50.225 -14.838 -12.983 1.00 44.62 100 ASN A N 1
ATOM 755 C CA . ASN A 1 100 ? 51.367 -15.564 -12.417 1.00 44.62 100 ASN A CA 1
ATOM 756 C C .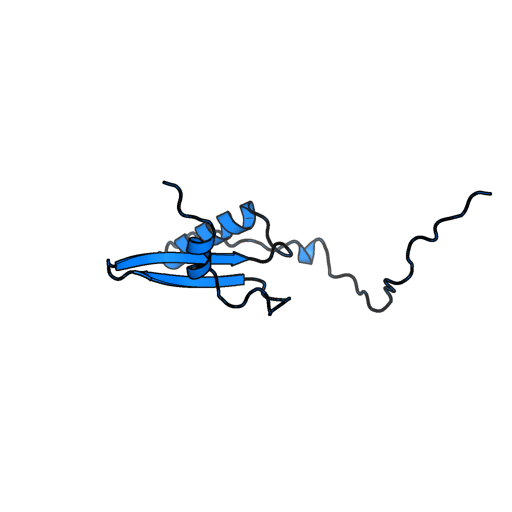 ASN A 1 100 ? 52.422 -14.599 -11.876 1.00 44.62 100 ASN A C 1
ATOM 758 O O . ASN A 1 100 ? 52.592 -13.523 -12.494 1.00 44.62 100 ASN A O 1
#

pLDDT: mean 74.06, std 13.99, range [39.62, 92.81]